Protein AF-A0A2V7Q454-F1 (afdb_monomer_lite)

Secondary structure (DSSP, 8-state):
----HHHHHHHHHHHHHHHHHHHHHHHHHTS-HHHHHHGGG---HHHHHHHHHHHHS-TTS----

Radius of gyration: 16.31 Å; chains: 1; bounding box: 38×20×41 Å

Structure (mmCIF, N/CA/C/O backbone):
data_AF-A0A2V7Q454-F1
#
_entry.id   AF-A0A2V7Q454-F1
#
loop_
_atom_site.group_PDB
_atom_site.id
_atom_site.type_symbol
_atom_site.label_atom_id
_atom_site.label_alt_id
_atom_site.label_comp_id
_atom_site.label_asym_id
_atom_site.label_entity_id
_atom_site.label_seq_id
_atom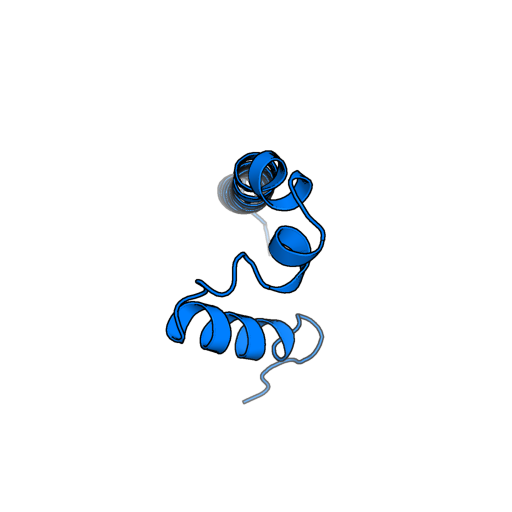_site.pdbx_PDB_ins_code
_atom_site.Cartn_x
_atom_site.Cartn_y
_atom_site.Cartn_z
_atom_site.occupancy
_atom_site.B_iso_or_equiv
_atom_site.auth_seq_id
_atom_site.auth_comp_id
_atom_site.auth_asym_id
_atom_site.auth_atom_id
_atom_site.pdbx_PDB_model_num
ATOM 1 N N . MET A 1 1 ? 20.702 0.493 -21.095 1.00 60.06 1 MET A N 1
ATOM 2 C CA . MET A 1 1 ? 19.466 -0.206 -20.683 1.00 60.06 1 MET A CA 1
ATOM 3 C C . MET A 1 1 ? 18.285 0.514 -21.313 1.00 60.06 1 MET A C 1
ATOM 5 O O . MET A 1 1 ? 18.159 1.711 -21.099 1.00 60.06 1 MET A O 1
ATOM 9 N N . ARG A 1 2 ? 17.491 -0.156 -22.157 1.00 81.50 2 ARG A N 1
ATOM 10 C CA . ARG A 1 2 ? 16.252 0.420 -22.704 1.00 81.50 2 ARG A CA 1
ATOM 11 C C . ARG A 1 2 ? 15.099 -0.057 -21.831 1.00 81.50 2 ARG A C 1
ATOM 13 O O . ARG A 1 2 ? 14.836 -1.252 -21.808 1.00 81.50 2 ARG A O 1
ATOM 20 N N . LEU A 1 3 ? 14.462 0.870 -21.123 1.00 85.50 3 LEU A N 1
ATOM 21 C CA . LEU A 1 3 ? 13.203 0.603 -20.437 1.00 85.50 3 LEU A CA 1
ATOM 22 C C . LEU A 1 3 ? 12.126 0.415 -21.500 1.00 85.50 3 LEU A C 1
ATOM 24 O O . LEU A 1 3 ? 11.965 1.250 -22.393 1.00 85.50 3 LEU A O 1
ATOM 28 N N . THR A 1 4 ? 11.440 -0.712 -21.433 1.00 93.19 4 THR A N 1
ATOM 29 C CA . THR A 1 4 ? 10.326 -1.021 -22.315 1.00 93.19 4 THR A CA 1
ATOM 30 C C . THR A 1 4 ? 9.063 -0.318 -21.827 1.00 93.19 4 THR A C 1
ATOM 32 O O . THR A 1 4 ? 8.958 0.126 -20.683 1.00 93.19 4 THR A O 1
ATOM 35 N N . LEU A 1 5 ? 8.068 -0.218 -22.706 1.00 93.06 5 LEU A N 1
ATOM 36 C CA . LEU A 1 5 ? 6.750 0.314 -22.354 1.00 93.06 5 LEU A CA 1
ATOM 37 C C . LEU A 1 5 ? 6.075 -0.510 -21.241 1.00 93.06 5 LEU A C 1
ATOM 39 O O . LEU A 1 5 ? 5.349 0.047 -20.423 1.00 93.06 5 LEU A O 1
ATOM 43 N N . ALA A 1 6 ? 6.357 -1.816 -21.181 1.00 93.12 6 ALA A N 1
ATOM 44 C CA . ALA A 1 6 ? 5.864 -2.696 -20.127 1.00 93.12 6 ALA A CA 1
ATOM 45 C C . ALA A 1 6 ? 6.436 -2.323 -18.748 1.00 93.12 6 ALA A C 1
ATOM 47 O O . ALA A 1 6 ? 5.681 -2.288 -17.779 1.00 93.12 6 ALA A O 1
ATOM 48 N N . ASP A 1 7 ? 7.723 -1.966 -18.664 1.00 92.75 7 ASP A N 1
ATOM 49 C CA . ASP A 1 7 ? 8.365 -1.573 -17.399 1.00 92.75 7 ASP A CA 1
ATOM 50 C C . ASP A 1 7 ? 7.696 -0.328 -16.800 1.00 92.75 7 ASP A C 1
ATOM 52 O O . ASP A 1 7 ? 7.355 -0.290 -15.617 1.00 92.75 7 ASP A O 1
ATOM 56 N N . TRP A 1 8 ? 7.421 0.673 -17.640 1.00 94.69 8 TRP A N 1
ATOM 57 C CA . TRP A 1 8 ? 6.700 1.881 -17.231 1.00 94.69 8 TRP A CA 1
ATOM 58 C C . TRP A 1 8 ? 5.266 1.598 -16.783 1.00 94.69 8 TRP A C 1
ATOM 60 O O . TRP A 1 8 ? 4.785 2.227 -15.839 1.00 94.69 8 TRP A O 1
ATOM 70 N N . LEU A 1 9 ? 4.590 0.643 -17.426 1.00 96.38 9 LEU A N 1
ATOM 71 C CA . LEU A 1 9 ? 3.237 0.237 -17.050 1.00 96.38 9 LEU A CA 1
ATOM 72 C C . LEU A 1 9 ? 3.233 -0.399 -15.652 1.00 96.38 9 LEU A C 1
ATOM 74 O O . LEU A 1 9 ? 2.401 -0.040 -14.822 1.00 96.38 9 LEU A O 1
ATOM 78 N N . VAL A 1 10 ? 4.201 -1.271 -15.353 1.00 95.94 10 VAL A N 1
ATOM 79 C CA . VAL A 1 10 ? 4.351 -1.884 -14.020 1.00 95.94 10 VAL A CA 1
ATOM 80 C C . VAL A 1 10 ? 4.584 -0.820 -12.945 1.00 95.94 10 VAL A C 1
ATOM 82 O O . VAL A 1 10 ? 3.930 -0.849 -11.903 1.00 95.94 10 VAL A O 1
ATOM 85 N N . VAL A 1 11 ? 5.457 0.157 -13.208 1.00 95.44 11 VAL A N 1
ATOM 86 C CA . VAL A 1 11 ? 5.711 1.272 -12.279 1.00 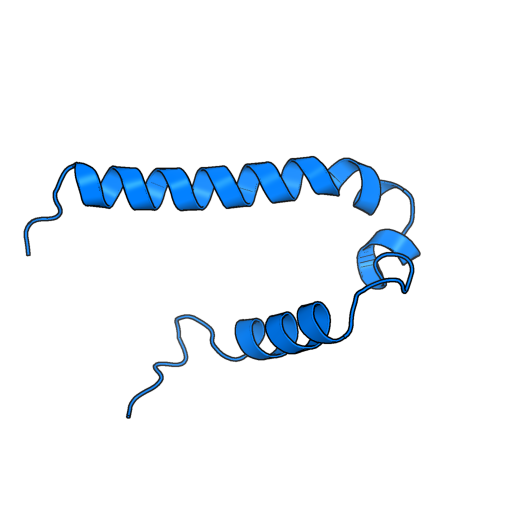95.44 11 VAL A CA 1
ATOM 87 C C . VAL A 1 11 ? 4.443 2.101 -12.049 1.00 95.44 11 VAL A C 1
ATOM 89 O O . VAL A 1 11 ? 4.090 2.389 -10.905 1.00 95.44 11 VAL A O 1
ATOM 92 N N . ALA A 1 12 ? 3.719 2.452 -13.116 1.00 95.88 12 ALA A N 1
ATOM 93 C CA . ALA A 1 12 ? 2.471 3.203 -13.006 1.00 95.88 12 ALA A CA 1
ATOM 94 C C . ALA A 1 12 ? 1.408 2.435 -12.200 1.00 95.88 12 ALA A C 1
ATOM 96 O O . ALA A 1 12 ? 0.757 3.012 -11.326 1.00 95.88 12 ALA A O 1
ATOM 97 N N . LEU A 1 13 ? 1.271 1.128 -12.443 1.00 96.69 13 LEU A N 1
ATOM 98 C CA . LEU A 1 13 ? 0.349 0.257 -11.716 1.00 96.69 13 LEU A CA 1
ATOM 99 C C . LEU A 1 13 ? 0.700 0.186 -10.224 1.00 96.69 13 LEU A C 1
ATOM 101 O O . LEU A 1 13 ? -0.191 0.267 -9.380 1.00 96.69 13 LEU A O 1
ATOM 105 N N . TYR A 1 14 ? 1.989 0.084 -9.893 1.00 95.56 14 TYR A N 1
ATOM 106 C CA . TYR A 1 14 ? 2.464 0.072 -8.511 1.00 95.56 14 TYR A CA 1
ATOM 107 C C . TYR A 1 14 ? 2.056 1.341 -7.751 1.00 95.56 14 TYR A C 1
ATOM 109 O O . TYR A 1 14 ? 1.511 1.258 -6.646 1.00 95.56 14 TYR A O 1
ATOM 117 N N . PHE A 1 15 ? 2.257 2.524 -8.338 1.00 95.94 15 PHE A N 1
ATOM 118 C CA . PHE A 1 15 ? 1.836 3.778 -7.705 1.00 95.94 15 PHE A CA 1
ATOM 119 C C . PHE A 1 15 ? 0.317 3.879 -7.577 1.00 95.94 15 PHE A C 1
ATOM 121 O O . PHE A 1 15 ? -0.186 4.269 -6.522 1.00 95.94 15 PHE A O 1
ATOM 128 N N . LEU A 1 16 ? -0.419 3.488 -8.620 1.00 96.94 16 LEU A N 1
ATOM 129 C CA . LEU A 1 16 ? -1.878 3.525 -8.604 1.00 96.94 16 LEU A CA 1
ATOM 130 C C . LEU A 1 16 ? -2.449 2.609 -7.514 1.00 96.94 16 LEU A C 1
ATOM 132 O O . LEU A 1 16 ? -3.364 3.007 -6.794 1.00 96.94 16 LEU A O 1
ATOM 136 N N . PHE A 1 17 ? -1.867 1.421 -7.343 1.00 96.19 17 PHE A N 1
ATOM 137 C CA . PHE A 1 17 ? -2.226 0.492 -6.277 1.00 96.19 17 PHE A CA 1
ATOM 138 C C . PHE A 1 17 ? -2.000 1.102 -4.887 1.00 96.19 17 PHE A C 1
ATOM 140 O O . PHE A 1 17 ? -2.910 1.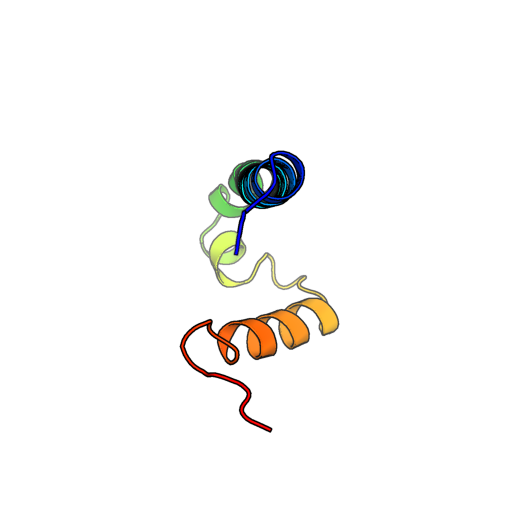089 -4.060 1.00 96.19 17 PHE A O 1
ATOM 147 N N . ASN A 1 18 ? -0.832 1.706 -4.641 1.00 93.81 18 ASN A N 1
ATOM 148 C CA . ASN A 1 18 ? -0.539 2.366 -3.363 1.00 93.81 18 ASN A CA 1
ATOM 149 C C . ASN A 1 18 ? -1.536 3.494 -3.048 1.00 93.81 18 ASN A C 1
ATOM 151 O O . ASN A 1 18 ? -2.048 3.580 -1.930 1.00 93.81 18 ASN A O 1
ATOM 155 N N . ILE A 1 19 ? -1.862 4.330 -4.040 1.00 94.88 19 ILE A N 1
ATOM 156 C CA . ILE A 1 19 ? -2.846 5.410 -3.884 1.00 94.88 19 ILE A CA 1
ATOM 157 C C . ILE A 1 19 ? -4.235 4.837 -3.585 1.00 94.88 19 ILE A C 1
ATOM 159 O O . ILE A 1 19 ? -4.912 5.324 -2.680 1.00 94.88 19 ILE A O 1
ATOM 163 N N . ALA A 1 20 ? -4.658 3.795 -4.305 1.00 94.81 20 ALA A N 1
ATOM 164 C CA . ALA A 1 20 ? -5.954 3.157 -4.093 1.00 94.81 20 ALA A CA 1
ATOM 165 C C . ALA A 1 20 ? -6.090 2.600 -2.667 1.00 94.81 20 ALA A C 1
ATOM 167 O O . ALA A 1 20 ? -7.099 2.849 -2.005 1.00 94.81 20 ALA A O 1
ATOM 168 N N . VAL A 1 21 ? -5.055 1.920 -2.161 1.00 91.56 21 VAL A N 1
ATOM 169 C CA . VAL A 1 21 ?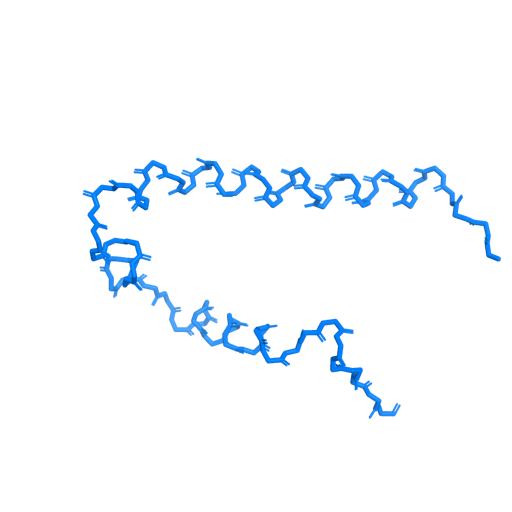 -5.007 1.418 -0.778 1.00 91.56 21 VAL A CA 1
ATOM 170 C C . VAL A 1 21 ? -5.083 2.575 0.224 1.00 91.56 21 VAL A C 1
ATOM 172 O O . VAL A 1 21 ? -5.882 2.527 1.161 1.00 91.56 21 VAL A O 1
ATOM 175 N N . GLY A 1 22 ? -4.317 3.648 0.010 1.00 88.25 22 GLY A N 1
ATOM 176 C CA . GLY A 1 22 ? -4.349 4.833 0.870 1.00 88.25 22 GLY A CA 1
ATOM 177 C C . GLY A 1 22 ? -5.725 5.505 0.917 1.00 88.25 22 GLY A C 1
ATOM 178 O O . GLY A 1 22 ? -6.226 5.819 1.997 1.00 88.25 22 GLY A O 1
ATOM 179 N N . LEU A 1 23 ? -6.379 5.679 -0.235 1.00 90.88 23 LEU A N 1
ATOM 180 C CA . LEU A 1 23 ? -7.721 6.263 -0.322 1.00 90.88 23 LEU A CA 1
ATOM 181 C C . LEU A 1 23 ? -8.790 5.373 0.318 1.00 90.88 23 LEU A C 1
ATOM 183 O O . LEU A 1 23 ? -9.685 5.894 0.982 1.00 90.88 23 LEU A O 1
ATOM 187 N N . TYR A 1 24 ? -8.677 4.052 0.171 1.00 89.12 24 TYR A N 1
ATOM 188 C CA . TYR A 1 24 ? -9.575 3.097 0.818 1.00 89.12 24 TYR A CA 1
ATOM 189 C C . TYR A 1 24 ? -9.507 3.209 2.348 1.00 89.12 24 TYR A C 1
ATOM 191 O O . TYR A 1 24 ? -10.535 3.303 3.020 1.00 89.12 24 TYR A O 1
ATOM 199 N N . TYR A 1 25 ? -8.297 3.282 2.911 1.00 85.06 25 TYR A N 1
ATOM 200 C CA . TYR A 1 25 ? -8.109 3.382 4.361 1.00 85.06 25 TYR A CA 1
ATOM 201 C C . TYR A 1 25 ? -8.251 4.802 4.924 1.00 85.06 25 TYR A C 1
ATOM 203 O O . TYR A 1 25 ? -8.442 4.947 6.132 1.00 85.06 25 TYR A O 1
ATOM 211 N N . LYS A 1 26 ? -8.243 5.845 4.081 1.00 84.06 26 LYS A N 1
ATOM 212 C CA . LYS A 1 26 ? -8.408 7.252 4.487 1.00 84.06 26 LYS A CA 1
ATOM 213 C C . LYS A 1 26 ? -9.650 7.470 5.350 1.00 84.06 26 LYS A C 1
ATOM 215 O O . LYS A 1 26 ? -9.573 8.146 6.374 1.00 84.06 26 LYS A O 1
ATOM 220 N N . SER A 1 27 ? -10.793 6.912 4.943 1.00 78.62 27 SER A N 1
ATOM 221 C CA . SER A 1 27 ? -12.055 7.094 5.672 1.00 78.62 27 SER A CA 1
ATOM 222 C C . SER A 1 27 ? -11.990 6.497 7.079 1.00 78.62 27 SER A C 1
ATOM 224 O O . SER A 1 27 ? -12.470 7.128 8.016 1.00 78.62 27 SER A O 1
ATOM 226 N N . ARG A 1 28 ? -11.337 5.337 7.239 1.00 77.25 28 ARG A N 1
ATOM 227 C CA . ARG A 1 28 ? -11.148 4.682 8.540 1.00 77.25 28 ARG A CA 1
ATOM 228 C C . ARG A 1 28 ? -10.158 5.450 9.414 1.00 77.25 28 ARG A C 1
ATOM 230 O O . ARG A 1 28 ? -10.464 5.770 10.554 1.00 77.25 28 ARG A O 1
ATOM 237 N N . ALA A 1 29 ? -9.014 5.832 8.852 1.00 77.25 29 ALA A N 1
ATOM 238 C CA . ALA A 1 29 ? -7.970 6.562 9.568 1.00 77.25 29 ALA A CA 1
ATOM 239 C C . ALA A 1 29 ? -8.425 7.952 10.065 1.00 77.25 29 ALA A C 1
ATOM 241 O O . ALA A 1 29 ? -7.910 8.445 11.062 1.00 77.25 29 ALA A O 1
ATOM 242 N N . SER A 1 30 ? -9.408 8.575 9.402 1.00 76.44 30 SER A N 1
ATOM 243 C CA . SER A 1 30 ? -9.935 9.900 9.765 1.00 76.44 30 SER A CA 1
ATOM 244 C C . SER A 1 30 ? -10.937 9.896 10.930 1.00 76.44 30 SER A C 1
ATOM 246 O O . SER A 1 30 ? -11.362 10.974 11.344 1.00 76.44 30 SER A O 1
ATOM 248 N N . GLN A 1 31 ? -11.359 8.733 11.441 1.00 78.25 31 GLN A N 1
ATOM 249 C CA . GLN A 1 31 ? -12.415 8.664 12.462 1.00 78.25 31 GLN A CA 1
ATOM 250 C C . GLN A 1 31 ? -11.934 9.069 13.861 1.00 78.25 31 GLN A C 1
ATOM 252 O O . GLN A 1 31 ? -12.696 9.673 14.613 1.00 78.25 31 GLN A O 1
ATOM 257 N N . ASN A 1 32 ? -10.695 8.737 14.236 1.00 79.25 32 ASN A N 1
ATOM 258 C CA . ASN A 1 32 ? -10.136 9.078 15.545 1.00 79.25 32 ASN A CA 1
ATOM 259 C C . ASN A 1 32 ? -8.600 9.005 15.523 1.00 79.25 32 ASN A C 1
ATOM 261 O O . ASN A 1 32 ? -8.023 8.175 14.823 1.00 79.25 32 ASN A O 1
ATOM 265 N N . THR A 1 33 ? -7.933 9.798 16.358 1.00 78.00 33 THR A N 1
ATOM 266 C CA . THR A 1 33 ? -6.479 9.765 16.577 1.00 78.00 33 THR A CA 1
ATOM 267 C C . THR A 1 33 ? -5.998 8.366 16.976 1.00 78.00 33 THR A C 1
ATOM 269 O O . THR A 1 33 ? -4.956 7.908 16.516 1.00 78.00 33 THR A O 1
ATOM 272 N N . ALA A 1 34 ? -6.789 7.635 17.770 1.00 77.31 34 ALA A N 1
ATOM 273 C CA . ALA A 1 34 ? -6.490 6.244 18.117 1.00 77.31 34 ALA A CA 1
ATOM 274 C C . ALA A 1 34 ? -6.532 5.298 16.898 1.00 77.31 34 ALA A C 1
ATOM 276 O O . ALA A 1 34 ? -5.731 4.371 16.814 1.00 77.31 34 ALA A O 1
ATOM 277 N N . GLU A 1 35 ? -7.420 5.540 15.933 1.00 80.75 35 GLU A N 1
ATOM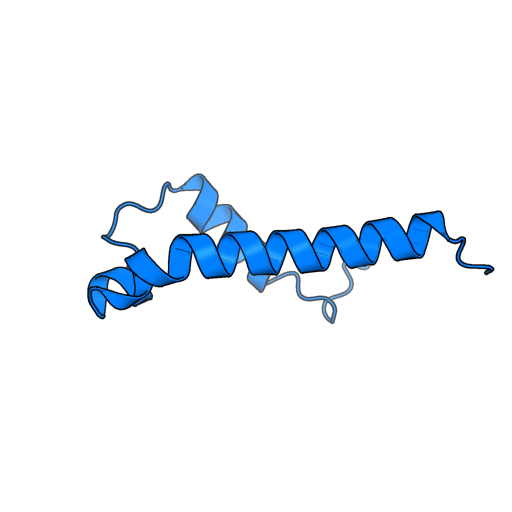 278 C CA . GLU A 1 35 ? -7.510 4.754 14.696 1.00 80.75 35 GLU A CA 1
ATOM 279 C C . GLU A 1 35 ? -6.355 5.092 13.741 1.00 80.75 35 GLU A C 1
ATOM 281 O O . GLU A 1 35 ? -5.817 4.210 13.077 1.00 80.75 35 GLU A O 1
ATOM 286 N N . PHE A 1 36 ? -5.915 6.353 13.731 1.00 81.12 36 PHE A N 1
ATOM 287 C CA . PHE A 1 36 ? -4.768 6.808 12.947 1.00 81.12 36 PHE A CA 1
ATOM 288 C C . PHE A 1 36 ? -3.435 6.238 13.460 1.00 81.12 36 PHE A C 1
ATOM 290 O O . PHE A 1 36 ? -2.639 5.744 12.666 1.00 81.12 36 PHE A O 1
ATOM 297 N N . PHE A 1 37 ? -3.195 6.267 14.778 1.00 80.31 37 PHE A N 1
ATOM 298 C CA . PHE A 1 37 ? -1.917 5.831 15.362 1.00 80.31 37 PHE A CA 1
ATOM 299 C C . PHE A 1 37 ? -1.874 4.352 15.759 1.00 80.31 37 PHE A C 1
ATOM 301 O O . PHE A 1 37 ? -0.834 3.718 15.603 1.00 80.31 37 PHE A O 1
ATOM 308 N N . LEU A 1 38 ? -2.964 3.790 16.295 1.00 76.81 38 LEU A N 1
ATOM 309 C CA . LEU A 1 38 ? -2.994 2.399 16.771 1.00 76.81 38 LEU A CA 1
ATOM 310 C C . LEU A 1 38 ? -3.742 1.458 15.816 1.00 76.81 38 LEU A C 1
ATOM 312 O O . LEU A 1 38 ? -3.791 0.260 16.094 1.00 76.81 38 LEU A O 1
ATOM 316 N N . SER A 1 39 ? -4.345 1.961 14.728 1.00 79.62 39 SER A N 1
ATOM 317 C CA . SER A 1 39 ? -5.217 1.177 13.834 1.00 79.62 39 SER A CA 1
ATOM 318 C C . SER A 1 39 ? -6.241 0.342 14.617 1.00 79.62 39 SER A C 1
ATOM 320 O O . SER A 1 39 ? -6.352 -0.879 14.471 1.00 79.62 39 SER A O 1
ATOM 322 N N . GLY A 1 40 ? -6.894 0.992 15.585 1.00 74.94 40 GLY A N 1
ATOM 323 C CA . GLY A 1 40 ? -7.895 0.361 16.442 1.00 74.94 40 GLY A CA 1
ATOM 324 C C . GLY A 1 40 ? -7.350 -0.747 17.350 1.00 74.94 40 GLY A C 1
ATOM 325 O O . GLY A 1 40 ? -8.133 -1.523 17.885 1.00 74.94 40 GLY A O 1
ATOM 326 N N . ARG A 1 41 ? -6.020 -0.846 17.525 1.00 79.06 41 ARG A N 1
ATOM 327 C CA . ARG A 1 41 ? -5.313 -1.916 18.266 1.00 79.06 41 ARG A CA 1
ATOM 328 C C . ARG A 1 41 ? -5.509 -3.317 17.679 1.00 79.06 41 ARG A C 1
ATOM 330 O O . ARG A 1 41 ? -5.172 -4.298 18.332 1.00 79.06 41 ARG A O 1
ATOM 337 N N . ASN A 1 42 ? -6.009 -3.405 16.448 1.00 80.19 42 ASN A N 1
ATOM 338 C CA . ASN A 1 42 ? -6.367 -4.658 15.782 1.00 80.19 42 ASN A CA 1
ATOM 339 C C . ASN A 1 42 ? -5.415 -5.003 14.624 1.00 80.19 42 ASN A C 1
ATOM 341 O O . ASN A 1 42 ? -5.782 -5.737 13.707 1.00 80.19 42 ASN A O 1
ATOM 345 N N . VAL A 1 43 ? -4.185 -4.479 14.646 1.00 84.69 43 VAL A N 1
ATOM 346 C CA . VAL A 1 43 ? -3.164 -4.833 13.652 1.00 84.69 43 VAL A CA 1
ATOM 347 C C . VAL A 1 43 ? -2.670 -6.253 13.925 1.00 84.69 43 VAL A C 1
ATOM 349 O O . VAL A 1 43 ? -2.174 -6.518 15.023 1.00 84.69 43 VAL A O 1
ATOM 352 N N . PRO A 1 44 ? -2.757 -7.181 12.958 1.00 88.62 44 PRO A N 1
ATOM 353 C CA . PRO A 1 44 ? -2.234 -8.518 13.161 1.00 88.62 44 PRO A CA 1
ATOM 354 C C . PRO A 1 44 ? -0.702 -8.485 13.233 1.00 88.62 44 PRO A C 1
ATOM 356 O O . PRO A 1 44 ? -0.042 -7.724 12.522 1.00 88.62 44 PRO A O 1
ATOM 359 N N . TRP A 1 45 ? -0.132 -9.343 14.081 1.00 88.00 45 TRP A N 1
ATOM 360 C CA . TRP A 1 45 ? 1.302 -9.351 14.395 1.00 88.00 45 TRP A CA 1
ATOM 361 C C . TRP A 1 45 ? 2.201 -9.469 13.156 1.00 88.00 45 TRP A C 1
ATOM 363 O O . TRP A 1 45 ? 3.264 -8.855 13.113 1.00 88.00 45 TRP A O 1
ATOM 373 N N . TRP A 1 46 ? 1.771 -10.220 12.138 1.00 89.62 46 TRP A N 1
ATOM 374 C CA . TRP A 1 46 ? 2.535 -10.403 10.906 1.00 89.62 46 TRP A CA 1
ATOM 375 C C . TRP A 1 46 ? 2.610 -9.104 10.104 1.00 89.62 46 TRP A C 1
ATOM 377 O O . TRP A 1 46 ? 3.687 -8.762 9.634 1.00 89.62 46 TRP A O 1
ATOM 387 N N . LEU A 1 47 ? 1.516 -8.336 10.024 1.00 88.88 47 LEU A N 1
ATOM 388 C CA . LEU A 1 47 ? 1.482 -7.052 9.319 1.00 88.88 47 LEU A CA 1
ATOM 389 C C . LEU A 1 47 ? 2.368 -6.026 10.036 1.00 88.88 47 LEU A C 1
ATOM 391 O O . LEU A 1 47 ? 3.150 -5.322 9.397 1.00 88.88 47 LEU A O 1
ATOM 395 N N . ALA A 1 48 ? 2.287 -5.986 11.370 1.00 89.06 48 ALA A N 1
ATOM 396 C CA . ALA A 1 48 ? 3.143 -5.136 12.193 1.00 89.06 48 ALA A CA 1
ATOM 397 C C . ALA A 1 48 ? 4.629 -5.501 12.024 1.00 89.06 48 ALA A C 1
ATOM 399 O O . ALA A 1 48 ? 5.455 -4.624 11.771 1.00 89.06 48 ALA A O 1
ATOM 400 N N . GLY A 1 49 ? 4.963 -6.794 12.091 1.00 89.75 49 GLY A N 1
ATOM 401 C CA . GLY A 1 49 ? 6.319 -7.304 11.886 1.00 89.75 49 GLY A CA 1
ATOM 402 C C . GLY A 1 49 ? 6.878 -6.948 10.510 1.00 89.75 49 GLY A C 1
ATOM 403 O O . GLY A 1 49 ? 7.958 -6.368 10.416 1.00 89.75 49 GLY A O 1
ATOM 404 N N . THR A 1 50 ? 6.118 -7.211 9.442 1.00 90.31 50 THR A N 1
ATOM 405 C CA . THR A 1 50 ? 6.535 -6.870 8.074 1.00 90.31 50 THR A CA 1
ATOM 406 C C . THR A 1 50 ? 6.696 -5.369 7.875 1.00 90.31 50 THR A C 1
ATOM 408 O O . THR A 1 50 ? 7.629 -4.951 7.199 1.00 90.31 50 THR A O 1
ATOM 411 N N . SER A 1 51 ? 5.836 -4.549 8.489 1.00 88.62 51 SER A N 1
ATOM 412 C CA . SER A 1 51 ? 5.932 -3.092 8.381 1.00 88.62 51 SER A CA 1
ATOM 413 C C . SER A 1 51 ? 7.205 -2.560 9.035 1.00 88.62 51 SER A C 1
ATOM 415 O O . SER A 1 51 ? 7.858 -1.702 8.455 1.00 88.62 51 SER A O 1
ATOM 417 N N . MET A 1 52 ? 7.583 -3.067 10.212 1.00 88.81 52 MET A N 1
ATOM 418 C CA . MET A 1 52 ? 8.822 -2.652 10.885 1.00 88.81 52 MET A CA 1
ATOM 419 C C . MET A 1 52 ? 10.068 -3.002 10.058 1.00 88.81 52 MET A C 1
ATOM 421 O O . MET A 1 52 ? 10.983 -2.186 9.933 1.00 88.81 52 MET A O 1
ATOM 425 N N . VAL A 1 53 ? 10.083 -4.196 9.455 1.00 87.56 53 VAL A N 1
ATOM 426 C CA . VAL A 1 53 ? 11.174 -4.640 8.576 1.00 87.56 53 VAL A CA 1
ATOM 427 C C . VAL A 1 53 ? 11.231 -3.785 7.307 1.00 87.56 53 VAL A C 1
ATOM 429 O O . VAL A 1 53 ? 12.301 -3.294 6.957 1.00 87.56 53 VAL A O 1
ATOM 432 N N . ALA A 1 54 ? 10.087 -3.535 6.663 1.00 87.06 54 ALA A N 1
ATOM 433 C CA . ALA A 1 54 ? 10.006 -2.699 5.466 1.00 87.06 54 ALA A CA 1
ATOM 434 C C . ALA A 1 54 ? 10.484 -1.257 5.713 1.00 87.06 54 ALA A C 1
ATOM 436 O O . ALA A 1 54 ? 11.167 -0.695 4.867 1.00 87.06 54 ALA A O 1
ATOM 437 N N . THR A 1 55 ? 10.188 -0.673 6.880 1.00 86.50 55 THR A N 1
ATOM 438 C CA . THR A 1 55 ? 10.678 0.669 7.249 1.00 86.50 55 THR A CA 1
ATOM 439 C C . THR A 1 55 ? 12.197 0.708 7.431 1.00 86.50 55 THR A C 1
ATOM 441 O O . THR A 1 55 ? 12.821 1.727 7.156 1.00 86.50 55 THR A O 1
ATOM 444 N N . THR A 1 56 ? 12.798 -0.390 7.897 1.00 82.88 56 THR A N 1
ATOM 445 C CA . THR A 1 56 ? 14.256 -0.483 8.092 1.00 82.88 56 THR A CA 1
ATOM 446 C C . THR A 1 56 ? 15.000 -0.695 6.767 1.00 82.88 56 THR A C 1
ATOM 448 O O . THR A 1 56 ? 16.095 -0.164 6.574 1.00 82.88 56 THR A O 1
ATOM 451 N N . PHE A 1 57 ? 14.405 -1.442 5.833 1.00 80.12 57 PHE A N 1
ATOM 452 C CA . PHE A 1 57 ? 14.922 -1.633 4.474 1.00 80.12 57 PHE A CA 1
ATOM 453 C C . PHE A 1 57 ? 14.419 -0.537 3.535 1.00 80.12 57 PHE A C 1
ATOM 455 O O . PHE A 1 57 ? 13.592 -0.763 2.650 1.00 80.12 57 PHE A O 1
ATOM 462 N N . ALA A 1 58 ? 14.911 0.674 3.763 1.00 72.38 58 ALA A N 1
ATOM 463 C CA . ALA A 1 58 ? 14.666 1.801 2.887 1.00 72.38 58 ALA A CA 1
ATOM 464 C C . ALA A 1 58 ? 15.545 1.719 1.622 1.00 72.38 58 ALA A C 1
ATOM 466 O O . ALA A 1 58 ? 16.535 0.993 1.561 1.00 72.38 58 ALA A O 1
ATOM 467 N N . ALA A 1 59 ? 15.169 2.444 0.566 1.00 75.00 59 ALA A N 1
ATOM 468 C CA . ALA A 1 59 ? 15.864 2.379 -0.726 1.00 75.00 59 ALA A CA 1
ATOM 469 C C . ALA A 1 59 ? 17.345 2.818 -0.654 1.00 75.00 59 ALA A C 1
ATOM 471 O O . ALA A 1 59 ? 18.124 2.525 -1.559 1.00 75.00 59 ALA A O 1
ATOM 472 N N . ASP A 1 60 ? 17.716 3.525 0.413 1.00 72.25 60 ASP A N 1
ATOM 473 C CA . ASP A 1 60 ? 19.052 4.018 0.739 1.00 72.25 60 ASP A CA 1
ATOM 474 C C . ASP A 1 60 ? 19.874 3.065 1.620 1.00 72.25 60 ASP A C 1
ATOM 476 O O . ASP A 1 60 ? 21.070 3.300 1.792 1.00 72.25 60 ASP A O 1
ATOM 480 N N . THR A 1 61 ? 19.285 1.981 2.138 1.00 69.38 61 THR A N 1
ATOM 481 C CA . THR A 1 61 ? 20.024 0.886 2.775 1.00 69.38 61 THR A CA 1
ATOM 482 C C . THR A 1 61 ? 20.204 -0.239 1.757 1.00 69.38 61 THR A C 1
ATOM 484 O O . THR A 1 61 ? 19.407 -1.180 1.716 1.00 69.38 61 THR A O 1
ATOM 487 N N . PRO A 1 62 ? 21.228 -0.172 0.878 1.00 54.47 62 PRO A N 1
ATOM 488 C CA . PRO A 1 62 ? 21.457 -1.250 -0.058 1.00 54.47 62 PRO A CA 1
ATOM 489 C C . PRO A 1 62 ? 21.779 -2.487 0.773 1.00 54.47 62 PRO A C 1
ATOM 491 O O . PRO A 1 62 ? 22.741 -2.502 1.545 1.00 54.47 62 PRO A O 1
ATOM 494 N N . LEU A 1 63 ? 20.956 -3.524 0.630 1.00 55.66 63 LEU A N 1
ATOM 495 C CA . LEU A 1 63 ? 21.285 -4.867 1.076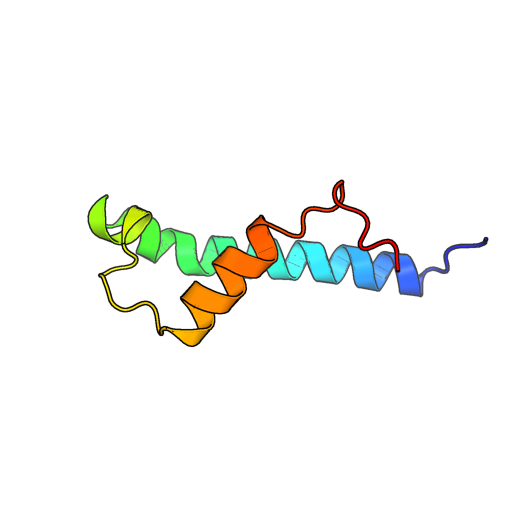 1.00 55.66 63 LEU A CA 1
ATOM 496 C C . LEU A 1 63 ? 22.451 -5.352 0.195 1.00 55.66 63 LEU A C 1
ATOM 498 O O . LEU A 1 63 ? 22.258 -6.111 -0.750 1.00 55.66 63 LEU A O 1
ATOM 502 N N . VAL A 1 64 ? 23.650 -4.815 0.435 1.00 50.19 64 VAL A N 1
ATOM 503 C CA . VAL A 1 64 ? 24.898 -5.333 -0.114 1.00 50.19 64 VAL A CA 1
ATOM 504 C C . VAL A 1 64 ? 25.162 -6.631 0.630 1.00 50.19 64 VAL A C 1
ATOM 506 O O . VAL A 1 64 ? 25.598 -6.627 1.781 1.00 50.19 64 VAL A O 1
ATOM 509 N N . VAL A 1 65 ? 24.842 -7.732 -0.038 1.00 51.16 65 VAL A N 1
ATOM 510 C CA . VAL A 1 65 ? 25.545 -9.004 0.118 1.00 51.16 65 VAL A CA 1
ATOM 511 C C . VAL A 1 65 ? 26.427 -9.185 -1.103 1.00 51.16 65 VAL A C 1
ATOM 513 O O . VAL A 1 65 ? 25.938 -8.885 -2.216 1.00 51.16 65 VAL A O 1
#

pLDDT: mean 83.65, std 11.16, range [50.19, 96.94]

Sequence (65 aa):
MRLTLADWLVVALYFLFNIAVGLYYKSRASQNTAEFFLSGRNVPWWLAGTSMVATTFAADTPLVV

Foldseek 3Di:
DDDDPVNVVVVVVVVVVVVVVCVVCVVQLPPDPCCVPCVVVPDDPVNVVVVVVVVVPDPVPPPDD